Protein AF-A0A3Q9W848-F1 (afdb_monomer_lite)

Radius of gyration: 16.42 Å; chains: 1; bounding box: 36×30×45 Å

pLDDT: mean 93.56, std 6.32, range [58.22, 98.75]

Structure (mmCIF, N/CA/C/O backbone):
data_AF-A0A3Q9W848-F1
#
_entry.id   AF-A0A3Q9W848-F1
#
loop_
_atom_site.group_PDB
_atom_site.id
_atom_site.type_symbol
_atom_site.label_atom_id
_atom_site.label_alt_id
_atom_site.label_comp_id
_atom_site.label_asym_id
_atom_site.label_entity_id
_atom_site.label_seq_id
_atom_site.pdbx_PDB_ins_code
_atom_site.Cartn_x
_atom_site.Cartn_y
_atom_site.Cartn_z
_atom_site.occupancy
_atom_site.B_iso_or_equiv
_atom_site.auth_seq_id
_atom_site.auth_comp_id
_atom_site.auth_asym_id
_atom_site.auth_atom_id
_atom_site.pdbx_PDB_model_num
ATOM 1 N N . MET A 1 1 ? -15.740 -3.866 2.866 1.00 58.22 1 MET A N 1
ATOM 2 C CA . MET A 1 1 ? -15.038 -3.177 3.967 1.00 58.22 1 MET A CA 1
ATOM 3 C C . MET A 1 1 ? -15.098 -3.963 5.269 1.00 58.22 1 MET A C 1
ATOM 5 O O . MET A 1 1 ? -14.061 -4.478 5.638 1.00 58.22 1 MET A O 1
ATOM 9 N N . ALA A 1 2 ? -16.259 -4.205 5.897 1.00 67.56 2 ALA A N 1
ATOM 10 C CA . ALA A 1 2 ? -16.317 -4.932 7.184 1.00 67.56 2 ALA A CA 1
ATOM 11 C C . ALA A 1 2 ? -15.635 -6.323 7.207 1.00 67.56 2 ALA A C 1
ATOM 13 O O . ALA A 1 2 ? -15.088 -6.711 8.225 1.00 67.56 2 ALA A O 1
ATOM 14 N N . ARG A 1 3 ? -15.618 -7.067 6.090 1.00 82.94 3 ARG A N 1
ATOM 15 C CA . ARG A 1 3 ? -14.918 -8.368 6.022 1.00 82.94 3 ARG A CA 1
ATOM 16 C C . ARG A 1 3 ? -13.393 -8.264 5.990 1.00 82.94 3 ARG A C 1
ATOM 18 O O . ARG A 1 3 ? -12.747 -9.190 6.449 1.00 82.94 3 ARG A O 1
ATOM 25 N N . LEU A 1 4 ? -12.843 -7.167 5.462 1.00 86.06 4 LEU A N 1
ATOM 26 C CA . LEU A 1 4 ? -11.390 -6.942 5.423 1.00 86.06 4 LEU A CA 1
ATOM 27 C C . LEU A 1 4 ? -10.825 -6.646 6.815 1.00 86.06 4 LEU A C 1
ATOM 29 O O . LEU A 1 4 ? -9.629 -6.731 7.006 1.00 86.06 4 LEU A O 1
ATOM 33 N N . GLN A 1 5 ? -11.687 -6.297 7.771 1.00 92.25 5 GLN A N 1
ATOM 34 C CA . GLN A 1 5 ? -11.309 -6.031 9.157 1.00 92.25 5 GLN A CA 1
ATOM 35 C C . GLN A 1 5 ? -11.233 -7.298 10.017 1.00 92.25 5 GLN A C 1
ATOM 37 O O . GLN A 1 5 ? -10.773 -7.235 11.157 1.00 92.25 5 GLN A O 1
ATOM 42 N N . ILE A 1 6 ? -11.723 -8.434 9.506 1.00 91.75 6 ILE A N 1
ATOM 43 C CA . ILE A 1 6 ? -11.753 -9.685 10.263 1.00 91.75 6 ILE A CA 1
ATOM 44 C C . ILE A 1 6 ? -10.319 -10.177 10.458 1.00 91.75 6 ILE A C 1
ATOM 46 O O . ILE A 1 6 ? -9.611 -10.382 9.479 1.00 91.75 6 ILE A O 1
ATOM 50 N N . GLY A 1 7 ? -9.922 -10.390 11.711 1.00 89.19 7 GLY A N 1
ATOM 51 C CA . GLY A 1 7 ? -8.551 -10.736 12.096 1.00 89.19 7 GLY A CA 1
ATOM 52 C C . GLY A 1 7 ? -7.678 -9.531 12.462 1.00 89.19 7 GLY A C 1
ATOM 53 O O . GLY A 1 7 ? -6.615 -9.738 13.036 1.00 89.19 7 GLY A O 1
ATOM 54 N N . TYR A 1 8 ? -8.148 -8.305 12.200 1.00 91.69 8 TYR A N 1
ATOM 55 C CA . TYR A 1 8 ? -7.476 -7.058 12.580 1.00 91.69 8 TYR A CA 1
ATOM 56 C C . TYR A 1 8 ? -8.269 -6.342 13.680 1.00 91.69 8 TYR A C 1
ATOM 58 O O . TYR A 1 8 ? -8.055 -6.609 14.854 1.00 91.69 8 TYR A O 1
ATOM 66 N N . SER A 1 9 ? -9.251 -5.503 13.323 1.00 93.81 9 SER A N 1
ATOM 67 C CA . SER A 1 9 ? -10.103 -4.793 14.291 1.00 93.81 9 SER A CA 1
ATOM 68 C C . SER A 1 9 ? -11.319 -5.602 14.756 1.00 93.81 9 SER A C 1
ATOM 70 O O . SER A 1 9 ? -11.952 -5.243 15.747 1.00 93.81 9 SER A O 1
ATOM 72 N N . ILE A 1 10 ? -11.667 -6.693 14.062 1.00 93.75 10 ILE A N 1
ATOM 73 C CA . ILE A 1 10 ? -12.865 -7.492 14.347 1.00 93.75 10 ILE A CA 1
ATOM 74 C C . ILE A 1 10 ? -12.504 -8.976 14.433 1.00 93.75 10 ILE A C 1
ATOM 76 O O . ILE A 1 10 ? -11.940 -9.550 13.504 1.00 93.75 10 ILE A O 1
ATOM 80 N N . HIS A 1 11 ? -12.880 -9.643 15.516 1.00 93.00 11 HIS A N 1
ATOM 81 C CA . HIS A 1 11 ? -12.782 -11.096 15.623 1.00 93.00 11 HIS A CA 1
ATOM 82 C C . HIS A 1 11 ? -13.886 -11.776 14.786 1.00 93.00 11 HIS A C 1
ATOM 84 O O . HIS A 1 11 ? -14.957 -11.193 14.606 1.00 93.00 11 HIS A O 1
ATOM 90 N N . PRO A 1 12 ? -13.718 -13.020 14.289 1.00 92.62 12 PRO A N 1
ATOM 91 C CA . PRO A 1 12 ? -14.765 -13.712 13.526 1.00 92.62 12 PRO A CA 1
ATOM 92 C C . PRO A 1 12 ? -16.137 -13.837 14.215 1.00 92.62 12 PRO A C 1
ATOM 94 O O . PRO A 1 12 ? -17.142 -14.003 13.525 1.00 92.62 12 PRO A O 1
ATOM 97 N N . ASP A 1 13 ? -16.204 -13.749 15.548 1.00 93.75 13 ASP A N 1
ATOM 98 C CA . ASP A 1 13 ? -17.468 -13.720 16.308 1.00 93.75 13 ASP A CA 1
ATOM 99 C C . ASP A 1 13 ? -18.104 -12.320 16.431 1.00 93.75 13 ASP A C 1
ATOM 101 O O . ASP A 1 13 ? -19.196 -12.186 16.985 1.00 93.75 13 ASP A O 1
ATOM 105 N N . GLY A 1 14 ? -17.451 -11.289 15.889 1.00 91.50 14 GLY A N 1
ATOM 106 C CA . GLY A 1 14 ? -17.892 -9.898 15.906 1.00 91.50 14 GLY A CA 1
ATOM 107 C C . GLY A 1 14 ? -17.390 -9.073 17.092 1.00 91.50 14 GLY A C 1
ATOM 108 O O . GLY A 1 14 ? -17.782 -7.912 17.198 1.00 91.50 14 GLY A O 1
ATOM 109 N N . SER A 1 15 ? -16.562 -9.634 17.978 1.00 93.88 15 SER A N 1
ATOM 110 C CA . SER A 1 15 ? -15.931 -8.861 19.054 1.00 93.88 15 SER A CA 1
ATOM 111 C C . SER A 1 15 ? -14.846 -7.906 18.537 1.00 93.88 15 SER A C 1
ATOM 113 O O . SER A 1 15 ? -14.239 -8.136 17.491 1.00 93.88 15 SER A O 1
ATOM 115 N N . ASP A 1 16 ? -14.651 -6.803 19.262 1.00 94.50 16 ASP A N 1
ATOM 116 C CA . ASP A 1 16 ? -13.631 -5.785 18.986 1.00 94.50 16 ASP A CA 1
ATOM 117 C C . ASP A 1 16 ? -12.250 -6.299 19.419 1.00 94.50 16 ASP A C 1
ATOM 119 O O . ASP A 1 16 ? -12.093 -6.780 20.543 1.00 94.50 16 ASP A O 1
ATOM 123 N N . LEU A 1 17 ? -11.277 -6.223 18.512 1.00 94.38 17 LEU A N 1
ATOM 124 C CA . LEU A 1 17 ? -9.881 -6.614 18.739 1.00 94.38 17 LEU A CA 1
ATOM 125 C C . LEU A 1 17 ? -8.945 -5.407 18.882 1.00 94.38 17 LEU A C 1
ATOM 127 O O . LEU A 1 17 ? -7.735 -5.581 19.026 1.00 94.38 17 LEU A O 1
ATOM 131 N N . THR A 1 18 ? -9.479 -4.189 18.808 1.00 95.81 18 THR A N 1
ATOM 132 C CA . THR A 1 18 ? -8.668 -2.975 18.845 1.00 95.81 18 THR A CA 1
ATOM 133 C C . THR A 1 18 ? -8.097 -2.720 20.238 1.00 95.81 18 THR A C 1
ATOM 135 O O . THR A 1 18 ? -8.677 -3.088 21.262 1.00 95.81 18 THR A O 1
ATOM 138 N N . GLY A 1 19 ? -6.938 -2.068 20.280 1.00 94.69 19 GLY A N 1
ATOM 139 C CA . GLY A 1 19 ? -6.249 -1.712 21.513 1.00 94.69 19 GLY A CA 1
ATOM 140 C C . GLY A 1 19 ? -5.577 -0.348 21.423 1.00 94.69 19 GLY A C 1
ATOM 141 O O . GLY A 1 19 ? -5.547 0.294 20.374 1.00 94.69 19 GLY A O 1
ATOM 142 N N . THR A 1 20 ? -5.058 0.113 22.559 1.00 92.81 20 THR A N 1
ATOM 143 C CA . THR A 1 20 ? -4.298 1.370 22.672 1.00 92.81 20 THR A CA 1
ATOM 144 C C . THR A 1 20 ? -2.850 1.142 23.097 1.00 92.81 20 THR A C 1
ATOM 146 O O . THR A 1 20 ? -2.120 2.110 23.297 1.00 92.81 20 THR A O 1
ATOM 149 N N . GLU A 1 21 ? -2.468 -0.113 23.335 1.00 93.88 21 GLU A N 1
ATOM 150 C CA . GLU A 1 21 ? -1.107 -0.489 23.707 1.00 93.88 21 GLU A CA 1
ATOM 151 C C . GLU A 1 21 ? -0.230 -0.575 22.454 1.00 93.88 21 GLU A C 1
ATOM 153 O O . GLU A 1 21 ? -0.729 -0.805 21.352 1.00 93.88 21 GLU A O 1
ATOM 158 N N . GLU A 1 22 ? 1.078 -0.392 22.622 1.00 90.38 22 GLU A N 1
ATOM 159 C CA . GLU A 1 22 ? 2.048 -0.594 21.543 1.00 90.38 22 GLU A CA 1
ATOM 160 C C . GLU A 1 22 ? 1.898 -2.005 20.953 1.00 90.38 22 GLU A C 1
ATOM 162 O O . GLU A 1 22 ? 1.644 -2.966 21.682 1.00 90.38 22 GLU A O 1
ATOM 167 N N . GLY A 1 23 ? 1.957 -2.111 19.626 1.00 93.06 23 GLY A N 1
ATOM 168 C CA . GLY A 1 23 ? 1.704 -3.364 18.914 1.00 93.06 23 GLY A CA 1
ATOM 169 C C . GLY A 1 23 ? 0.224 -3.747 18.769 1.00 93.06 23 GLY A C 1
ATOM 170 O O . GLY A 1 23 ? -0.081 -4.739 18.106 1.00 93.06 23 GLY A O 1
ATOM 171 N N . SER A 1 24 ? -0.721 -2.990 19.337 1.00 95.19 24 SER A N 1
ATOM 172 C CA . SER A 1 24 ? -2.155 -3.227 19.126 1.00 95.19 24 SER A CA 1
ATOM 173 C C . SER A 1 24 ? -2.639 -2.672 17.789 1.00 95.19 24 SER A C 1
ATOM 175 O O . SER A 1 24 ? -2.172 -1.639 17.315 1.00 95.19 24 SER A O 1
ATOM 177 N N . TRP A 1 25 ? -3.670 -3.299 17.219 1.00 96.56 25 TRP A N 1
ATOM 178 C CA . TRP A 1 25 ? -4.404 -2.689 16.114 1.00 96.56 25 TRP A CA 1
ATOM 179 C C . TRP A 1 25 ? -5.240 -1.517 16.639 1.00 96.56 25 TRP A C 1
ATOM 181 O O . TRP A 1 25 ? -6.075 -1.697 17.529 1.00 96.56 25 TRP A O 1
ATOM 191 N N . HIS A 1 26 ? -5.056 -0.316 16.095 1.00 96.62 26 HIS A N 1
ATOM 192 C CA . HIS A 1 26 ? -5.807 0.853 16.551 1.00 96.62 26 HIS A CA 1
ATOM 193 C C . HIS A 1 26 ? -7.219 0.913 15.956 1.00 96.62 26 HIS A C 1
ATOM 195 O O . HIS A 1 26 ? -7.460 0.553 14.807 1.00 96.62 26 HIS A O 1
ATOM 201 N N . GLN A 1 27 ? -8.171 1.454 16.722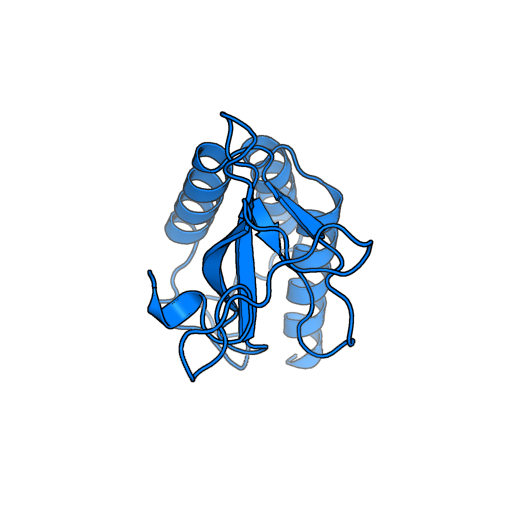 1.00 95.81 27 GLN A N 1
ATOM 202 C CA . GLN A 1 27 ? -9.563 1.604 16.276 1.00 95.81 27 GLN A CA 1
ATOM 203 C C . GLN A 1 27 ? -9.717 2.511 15.044 1.00 95.81 27 GLN A C 1
ATOM 205 O O . GLN A 1 27 ? -10.652 2.340 14.262 1.00 95.81 27 GLN A O 1
ATOM 210 N N . SER A 1 28 ? -8.818 3.480 14.860 1.00 96.81 28 SER A N 1
ATOM 211 C CA . SER A 1 28 ? -8.812 4.358 13.686 1.00 96.81 28 SER A CA 1
ATOM 212 C C . SER A 1 28 ? -8.191 3.715 12.446 1.00 96.81 28 SER A C 1
ATOM 214 O O . SER A 1 28 ? -8.277 4.295 11.365 1.00 96.81 28 SER A O 1
ATOM 216 N N . TRP A 1 29 ? -7.575 2.537 12.572 1.00 97.38 29 TRP A N 1
ATOM 217 C CA . TRP A 1 29 ? -6.927 1.864 11.456 1.00 97.38 29 TRP A CA 1
ATOM 218 C C . TRP A 1 29 ? -7.928 1.045 10.657 1.00 97.38 29 TRP A C 1
ATOM 220 O O . TRP A 1 29 ? -8.537 0.093 11.153 1.00 97.38 29 TRP A O 1
ATOM 230 N N . VAL A 1 30 ? -8.082 1.410 9.387 1.00 97.25 30 VAL A N 1
ATOM 231 C CA . VAL A 1 30 ? -9.037 0.793 8.469 1.00 97.25 30 VAL A CA 1
ATOM 232 C C . VAL A 1 30 ? -8.295 0.207 7.276 1.00 97.25 30 VAL A C 1
ATOM 234 O O . VAL A 1 30 ? -7.870 0.930 6.381 1.00 97.25 30 VAL A O 1
ATOM 237 N N . VAL A 1 31 ? -8.181 -1.122 7.239 1.00 97.00 31 VAL A N 1
ATOM 238 C CA . VAL A 1 31 ? -7.761 -1.900 6.054 1.00 97.00 31 VAL A CA 1
ATOM 239 C C . VAL A 1 31 ? -8.541 -1.508 4.790 1.00 97.00 31 VAL A C 1
ATOM 241 O O . VAL A 1 31 ? -9.777 -1.564 4.761 1.00 97.00 31 VAL A O 1
ATOM 244 N N . ILE A 1 32 ? -7.798 -1.161 3.737 1.00 96.12 32 ILE A N 1
ATOM 245 C CA . ILE A 1 32 ? -8.284 -0.768 2.406 1.00 96.12 32 ILE A CA 1
ATOM 246 C C . ILE A 1 32 ? -7.855 -1.734 1.294 1.00 96.12 32 ILE A C 1
ATOM 248 O O . ILE A 1 32 ? -8.552 -1.823 0.283 1.00 96.12 32 ILE A O 1
ATOM 252 N N . ALA A 1 33 ? -6.759 -2.472 1.477 1.00 93.25 33 ALA A N 1
ATOM 253 C CA . ALA A 1 33 ? -6.290 -3.508 0.560 1.00 93.25 33 ALA A CA 1
ATOM 254 C C . ALA A 1 33 ? -5.472 -4.562 1.320 1.00 93.25 33 ALA A C 1
ATOM 256 O O . ALA A 1 33 ? -5.181 -4.393 2.501 1.00 93.25 33 ALA A O 1
ATOM 257 N N . THR A 1 34 ? -5.124 -5.649 0.643 1.00 91.56 34 THR A N 1
ATOM 258 C CA . THR A 1 34 ? -4.261 -6.711 1.169 1.00 91.56 34 THR A CA 1
ATOM 259 C C . THR A 1 34 ? -3.248 -7.080 0.102 1.00 91.56 34 THR A C 1
ATOM 261 O O . THR A 1 34 ? -3.623 -7.187 -1.071 1.00 91.56 34 THR A O 1
ATOM 264 N N . ASP A 1 35 ? -2.005 -7.302 0.506 1.00 88.69 35 ASP A N 1
ATOM 265 C CA . ASP A 1 35 ? -1.010 -7.959 -0.327 1.00 88.69 35 ASP A CA 1
ATOM 266 C C . ASP A 1 35 ? -1.540 -9.336 -0.762 1.00 88.69 35 ASP A C 1
ATOM 268 O O . ASP A 1 35 ? -2.117 -10.076 0.038 1.00 88.69 35 ASP A O 1
ATOM 272 N N . SER A 1 36 ? -1.433 -9.663 -2.051 1.00 81.88 36 SER A N 1
ATOM 273 C CA . SER A 1 36 ? -1.996 -10.905 -2.590 1.00 81.88 36 SER A CA 1
ATOM 274 C C . SER A 1 36 ? -1.157 -12.149 -2.305 1.00 81.88 36 SER A C 1
ATOM 276 O O . SER A 1 36 ? -1.696 -13.252 -2.385 1.00 81.88 36 SER A O 1
ATOM 278 N N . GLU A 1 37 ? 0.133 -11.986 -2.024 1.00 80.62 37 GLU A N 1
ATOM 279 C CA . GLU A 1 37 ? 1.073 -13.081 -1.789 1.00 80.62 37 GLU A CA 1
ATOM 280 C C . GLU A 1 37 ? 1.257 -13.336 -0.299 1.00 80.62 37 GLU A C 1
ATOM 282 O O . GLU A 1 37 ? 1.115 -14.473 0.154 1.00 80.62 37 GLU A O 1
ATOM 287 N N . LEU A 1 38 ? 1.517 -12.272 0.461 1.00 85.19 38 LEU A N 1
ATOM 288 C CA . LEU A 1 38 ? 1.777 -12.354 1.893 1.00 85.19 38 LEU A CA 1
ATOM 289 C C . LEU A 1 38 ? 0.502 -12.179 2.717 1.00 85.19 38 LEU A C 1
ATOM 291 O O . LEU A 1 38 ? 0.397 -12.748 3.792 1.00 85.19 38 LEU A O 1
ATOM 295 N N . GLY A 1 39 ? -0.512 -11.469 2.216 1.00 87.94 39 GLY A N 1
ATOM 296 C CA . GLY A 1 39 ? -1.733 -11.197 2.984 1.00 87.94 39 GLY A CA 1
ATOM 297 C C . GLY A 1 39 ? -1.609 -10.027 3.965 1.00 87.94 39 GLY A C 1
ATOM 298 O O . GLY A 1 39 ? -2.541 -9.782 4.736 1.00 87.94 39 GLY A O 1
ATOM 299 N N . ASP A 1 40 ? -0.500 -9.287 3.922 1.00 93.31 40 ASP A N 1
ATOM 300 C CA . ASP A 1 40 ? -0.290 -8.098 4.745 1.00 93.31 40 ASP A CA 1
ATOM 301 C C . ASP A 1 40 ? -1.319 -7.004 4.407 1.00 93.31 40 ASP A C 1
ATOM 303 O O . ASP A 1 40 ? -1.638 -6.774 3.234 1.00 93.31 40 ASP A O 1
ATOM 307 N N . PRO A 1 41 ? -1.906 -6.330 5.410 1.00 95.69 41 PRO A N 1
ATOM 308 C CA . PRO A 1 41 ? -2.889 -5.286 5.180 1.00 95.69 41 PRO A CA 1
ATOM 309 C C . PRO A 1 41 ? -2.231 -3.989 4.709 1.00 95.69 41 PRO A C 1
ATOM 311 O O . PRO A 1 41 ? -1.289 -3.509 5.322 1.00 95.69 41 PRO A O 1
ATOM 314 N N . PHE A 1 42 ? -2.854 -3.319 3.742 1.00 97.12 42 PHE A N 1
ATOM 315 C CA . PHE A 1 42 ? -2.706 -1.874 3.571 1.00 97.12 42 PHE A CA 1
ATOM 316 C C . PHE A 1 42 ? -3.886 -1.183 4.247 1.00 97.12 42 PHE A C 1
ATOM 318 O O . PHE A 1 42 ? -5.045 -1.495 3.946 1.00 97.12 42 PHE A O 1
ATOM 325 N N . PHE A 1 43 ? -3.627 -0.235 5.141 1.00 98.12 43 PHE A N 1
ATOM 326 C CA . PHE A 1 43 ? -4.649 0.428 5.951 1.00 98.12 43 PHE A CA 1
ATOM 327 C C . PHE A 1 43 ? -4.412 1.931 6.071 1.00 98.12 43 PHE A C 1
ATOM 329 O O . PHE A 1 43 ? -3.293 2.412 5.935 1.00 98.12 43 PHE A O 1
ATOM 336 N N . VAL A 1 44 ? -5.489 2.679 6.315 1.00 98.31 44 VAL A N 1
ATOM 337 C CA . VAL A 1 44 ? -5.432 4.118 6.610 1.00 98.31 44 VAL A CA 1
ATOM 338 C C . VAL A 1 44 ? -5.629 4.376 8.092 1.00 98.31 44 VAL A C 1
ATOM 340 O O . VAL A 1 44 ? -6.421 3.678 8.724 1.00 98.31 44 VAL A O 1
ATOM 343 N N . ASP A 1 45 ? -5.002 5.425 8.619 1.00 97.88 45 ASP A N 1
ATOM 344 C CA . ASP A 1 45 ? -5.382 5.986 9.917 1.00 97.88 45 ASP A CA 1
ATOM 345 C C . ASP A 1 45 ? -6.422 7.100 9.730 1.00 97.88 45 ASP A C 1
ATOM 347 O O . ASP A 1 45 ? -6.116 8.196 9.264 1.00 97.88 45 ASP A O 1
ATOM 351 N N . THR A 1 46 ? -7.676 6.831 10.101 1.00 97.75 46 THR A N 1
ATOM 352 C CA . THR A 1 46 ? -8.774 7.800 9.958 1.00 97.75 46 THR A CA 1
ATOM 353 C C . THR A 1 46 ? -8.795 8.880 11.041 1.00 97.75 46 THR A C 1
ATOM 355 O O . THR A 1 46 ? -9.679 9.737 11.022 1.00 97.75 46 THR A O 1
ATOM 358 N N . SER A 1 47 ? -7.889 8.825 12.023 1.00 97.31 47 SER A N 1
ATOM 359 C CA . SER A 1 47 ? -7.730 9.905 13.003 1.00 97.31 47 SER A CA 1
ATOM 360 C C . SER A 1 47 ? -7.021 11.127 12.405 1.00 97.31 47 SER A C 1
ATOM 362 O O . SER A 1 47 ? -7.232 12.244 12.883 1.00 97.31 47 SER A O 1
ATOM 364 N N . ASP A 1 48 ? -6.263 10.936 11.318 1.00 97.94 48 ASP A N 1
ATOM 365 C CA . ASP A 1 48 ? -5.628 12.000 10.545 1.00 97.94 48 ASP A CA 1
ATOM 366 C C . ASP A 1 48 ? -6.483 12.368 9.307 1.00 97.94 48 ASP A C 1
ATOM 368 O O . ASP A 1 48 ? -6.854 11.488 8.522 1.00 97.94 48 ASP A O 1
ATOM 372 N N . PRO A 1 49 ? -6.800 13.659 9.074 1.00 97.75 49 PRO A N 1
ATOM 373 C CA . PRO A 1 49 ? -7.553 14.105 7.898 1.00 97.75 49 PRO A CA 1
ATOM 374 C C . PRO A 1 49 ? -6.935 13.745 6.539 1.00 97.75 49 PRO A C 1
ATOM 376 O O . PRO A 1 49 ? -7.667 13.642 5.553 1.00 97.75 49 PRO A O 1
ATOM 379 N N . MET A 1 50 ? -5.611 13.591 6.463 1.00 98.31 50 MET A N 1
ATOM 380 C CA . MET A 1 50 ? -4.906 13.183 5.245 1.00 98.31 50 MET A CA 1
ATOM 381 C C . MET A 1 50 ? -5.044 11.684 4.969 1.00 98.31 50 MET A C 1
ATOM 383 O O . MET A 1 50 ? -4.830 11.261 3.830 1.00 98.31 50 MET A O 1
ATOM 387 N N . MET A 1 51 ? -5.439 10.898 5.978 1.00 98.50 51 MET A N 1
ATOM 388 C CA . MET A 1 51 ? -5.543 9.441 5.917 1.00 98.50 51 MET A CA 1
ATOM 389 C C . MET A 1 51 ? -4.254 8.808 5.364 1.00 98.50 51 MET A C 1
ATOM 391 O O . MET A 1 51 ? -4.294 8.220 4.278 1.00 98.50 51 MET A O 1
ATOM 395 N N . PRO A 1 52 ? -3.101 8.972 6.043 1.00 98.62 52 PRO A N 1
ATOM 396 C CA . PRO A 1 52 ? -1.863 8.315 5.640 1.00 98.62 52 PRO A CA 1
ATOM 397 C C . PRO A 1 52 ? -2.073 6.801 5.546 1.00 98.62 52 PRO A C 1
ATOM 399 O O . PRO A 1 52 ? -2.884 6.229 6.280 1.00 98.62 52 PRO A O 1
ATOM 402 N N . VAL A 1 53 ? -1.375 6.180 4.597 1.00 98.75 53 VAL A N 1
ATOM 403 C CA . VAL A 1 53 ? -1.483 4.751 4.295 1.00 98.75 53 VAL A CA 1
ATOM 404 C C . VAL A 1 53 ? -0.267 4.036 4.855 1.00 98.75 53 VAL A C 1
ATOM 406 O O . VAL A 1 53 ? 0.865 4.460 4.611 1.00 98.75 53 VAL A O 1
ATOM 409 N N . TYR A 1 54 ? -0.521 2.932 5.544 1.00 98.44 54 TYR A N 1
ATOM 410 C CA . TYR A 1 54 ? 0.476 2.064 6.149 1.00 98.44 54 TYR A CA 1
ATOM 411 C C . TYR A 1 54 ? 0.306 0.625 5.666 1.00 98.44 54 TYR A C 1
ATOM 413 O O . TYR A 1 54 ? -0.780 0.234 5.227 1.00 98.44 54 TYR A O 1
ATOM 421 N N . THR A 1 55 ? 1.375 -0.151 5.789 1.00 97.50 55 THR A N 1
A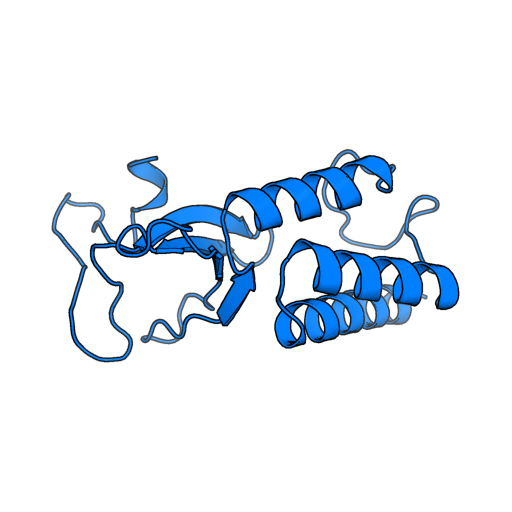TOM 422 C CA . THR A 1 55 ? 1.357 -1.614 5.801 1.00 97.50 55 THR A CA 1
ATOM 423 C C . THR A 1 55 ? 1.879 -2.120 7.146 1.00 97.50 55 THR A C 1
ATOM 425 O O . THR A 1 55 ? 2.417 -1.340 7.928 1.00 97.50 55 THR A O 1
ATOM 428 N N . ALA A 1 56 ? 1.678 -3.394 7.461 1.00 95.81 56 ALA A N 1
ATOM 429 C CA . ALA A 1 56 ? 2.284 -4.035 8.626 1.00 95.81 56 ALA A CA 1
ATOM 430 C C . ALA A 1 56 ? 2.371 -5.543 8.388 1.00 95.81 56 ALA A C 1
ATOM 432 O O . ALA A 1 56 ? 1.394 -6.135 7.934 1.00 95.81 56 ALA A O 1
ATOM 433 N N . MET A 1 57 ? 3.493 -6.169 8.739 1.00 92.25 57 MET A N 1
ATOM 434 C CA . MET A 1 57 ? 3.623 -7.626 8.655 1.00 92.25 57 MET A CA 1
ATOM 435 C C . MET A 1 57 ? 2.592 -8.312 9.557 1.00 92.25 57 MET A C 1
ATOM 437 O O . MET A 1 57 ? 2.493 -8.023 10.753 1.00 92.25 57 MET A O 1
ATOM 441 N N . HIS A 1 58 ? 1.807 -9.229 8.995 1.00 83.88 58 HIS A N 1
ATOM 442 C CA . HIS A 1 58 ? 0.878 -10.037 9.780 1.00 83.88 58 HIS A CA 1
ATOM 443 C C . HIS A 1 58 ? 1.599 -11.211 10.468 1.00 83.88 58 HIS A C 1
ATOM 445 O O . HIS A 1 58 ? 2.539 -11.789 9.937 1.00 83.88 58 HIS A O 1
ATOM 451 N N . GLY A 1 59 ? 1.112 -11.623 11.644 1.00 81.06 59 GLY A N 1
ATOM 452 C CA . GLY A 1 59 ? 1.557 -12.865 12.298 1.00 81.06 59 GLY A CA 1
ATOM 453 C C . GLY A 1 59 ? 2.710 -12.737 13.301 1.00 81.06 59 GLY A C 1
ATOM 454 O O . GLY A 1 59 ? 3.001 -13.717 13.983 1.00 81.06 59 GLY A O 1
ATOM 455 N N . GLU A 1 60 ? 3.279 -11.544 13.485 1.00 82.00 60 GLU A N 1
ATOM 456 C CA . GLU A 1 60 ? 4.394 -11.292 14.419 1.00 82.00 60 GLU A CA 1
ATOM 457 C C . GLU A 1 60 ? 3.956 -11.112 15.889 1.00 82.00 60 GLU A C 1
ATOM 459 O O . GLU A 1 60 ? 4.774 -10.958 16.793 1.00 82.00 60 GLU A O 1
ATOM 464 N N . GLY A 1 61 ? 2.649 -11.162 16.166 1.00 85.75 61 GLY A N 1
ATOM 465 C CA . GLY A 1 61 ? 2.088 -10.974 17.512 1.00 85.75 61 GLY A CA 1
ATOM 466 C C . GLY A 1 61 ? 1.965 -9.509 17.947 1.00 85.75 61 GLY A C 1
ATOM 467 O O . GLY A 1 61 ? 1.286 -9.235 18.935 1.00 85.75 61 GLY A O 1
ATOM 468 N N . GLU A 1 62 ? 2.539 -8.589 17.175 1.00 92.75 62 GLU A N 1
ATOM 469 C CA . GLU A 1 62 ? 2.387 -7.142 17.285 1.00 92.75 62 GLU A CA 1
ATOM 470 C C . GLU A 1 62 ? 2.219 -6.510 15.898 1.00 92.75 62 GLU A C 1
ATOM 472 O O . GLU A 1 62 ? 2.699 -7.037 14.897 1.00 92.75 62 GLU A O 1
ATOM 477 N N . TRP A 1 63 ? 1.518 -5.380 15.836 1.00 95.06 63 TRP A N 1
ATOM 478 C CA . TRP A 1 63 ? 1.360 -4.583 14.624 1.00 95.06 63 TRP A CA 1
ATOM 479 C C . TRP A 1 63 ? 2.338 -3.412 14.637 1.00 95.06 63 TRP A C 1
ATOM 481 O O . TRP A 1 63 ? 2.158 -2.455 15.393 1.00 95.06 63 TRP A O 1
ATOM 491 N N . ILE A 1 64 ? 3.350 -3.479 13.773 1.00 95.88 64 ILE A N 1
ATOM 492 C CA . ILE A 1 64 ? 4.309 -2.395 13.551 1.00 95.88 64 ILE A CA 1
ATOM 493 C C . ILE A 1 64 ? 3.946 -1.718 12.221 1.00 95.88 64 ILE A C 1
ATOM 495 O O . ILE A 1 64 ? 4.133 -2.330 11.171 1.00 95.88 64 ILE A O 1
ATOM 499 N N . PRO A 1 65 ? 3.374 -0.499 12.238 1.00 96.62 65 PRO A N 1
ATOM 500 C CA . PRO A 1 65 ? 2.973 0.188 11.019 1.00 96.62 65 PRO A CA 1
ATOM 501 C C . PRO A 1 65 ? 4.193 0.746 10.278 1.00 96.62 65 PRO A C 1
ATOM 503 O O . PRO A 1 65 ? 4.956 1.544 10.821 1.00 96.62 65 PRO A O 1
ATOM 506 N N . GLU A 1 66 ? 4.320 0.395 9.007 1.00 97.31 66 GLU A N 1
ATOM 507 C CA . GLU A 1 66 ? 5.285 0.953 8.064 1.00 97.31 66 GLU A CA 1
ATOM 508 C C . GLU A 1 66 ? 4.558 1.893 7.106 1.00 97.31 66 GLU A C 1
ATOM 510 O O . GLU A 1 66 ? 3.561 1.522 6.481 1.00 97.31 66 GLU A O 1
ATOM 515 N N . GLN A 1 67 ? 5.009 3.142 7.008 1.00 98.50 67 GLN A N 1
ATOM 516 C CA . GLN A 1 67 ? 4.338 4.130 6.171 1.00 98.50 67 GLN A CA 1
ATOM 517 C C . GLN A 1 67 ? 4.594 3.843 4.691 1.00 98.50 67 GLN A C 1
ATOM 519 O O . GLN A 1 67 ? 5.720 3.608 4.278 1.00 98.50 67 GLN A O 1
ATOM 524 N N . VAL A 1 68 ? 3.533 3.887 3.887 1.00 98.50 68 VAL A N 1
ATOM 525 C CA . VAL A 1 68 ? 3.566 3.669 2.430 1.00 98.50 68 VAL A CA 1
ATOM 526 C C . VAL A 1 68 ? 3.329 4.984 1.688 1.00 98.50 68 VAL A C 1
ATOM 528 O O . VAL A 1 68 ? 3.875 5.235 0.608 1.00 98.50 68 VAL A O 1
ATOM 531 N N . SER A 1 69 ? 2.477 5.841 2.259 1.00 98.75 69 SER A N 1
ATOM 532 C CA . SER A 1 69 ? 2.202 7.174 1.737 1.00 98.75 69 SER A CA 1
ATOM 533 C C . SER A 1 69 ? 1.671 8.116 2.813 1.00 98.75 69 SER A C 1
ATOM 535 O O . SER A 1 69 ? 0.891 7.735 3.680 1.00 98.75 69 SER A O 1
ATOM 537 N N . THR A 1 70 ? 2.042 9.389 2.706 1.00 98.62 70 THR A N 1
ATOM 538 C CA . THR A 1 70 ? 1.590 10.489 3.576 1.00 98.62 70 THR A CA 1
ATOM 539 C C . THR A 1 70 ? 0.106 10.837 3.445 1.00 98.62 70 THR A C 1
ATOM 541 O O . THR A 1 70 ? -0.428 11.542 4.300 1.00 98.62 70 THR A O 1
ATOM 544 N N . SER A 1 71 ? -0.583 10.366 2.400 1.00 98.69 71 SER A N 1
ATOM 545 C CA . SER A 1 71 ? -2.030 10.537 2.269 1.00 98.69 71 SER A CA 1
ATOM 546 C C . SER A 1 71 ? -2.671 9.465 1.394 1.00 98.69 71 SER A C 1
ATOM 548 O O . SER A 1 71 ? -2.038 8.922 0.488 1.00 98.69 71 SER A O 1
ATOM 550 N N . LEU A 1 72 ? -3.969 9.226 1.590 1.00 98.62 72 LEU A N 1
ATOM 551 C CA . LEU A 1 72 ? -4.732 8.307 0.745 1.00 98.62 72 LEU A CA 1
ATOM 552 C C . LEU A 1 72 ? -4.741 8.758 -0.723 1.00 98.62 72 LEU A C 1
ATOM 554 O O . LEU A 1 72 ? -4.652 7.929 -1.626 1.00 98.62 72 LEU A O 1
ATOM 558 N N . ASN A 1 73 ? -4.819 10.068 -0.979 1.00 98.56 73 ASN A N 1
ATOM 559 C CA . ASN A 1 73 ? -4.789 10.597 -2.345 1.00 98.56 73 ASN A CA 1
ATOM 560 C C . ASN A 1 73 ? -3.439 10.325 -3.019 1.00 98.56 73 ASN A C 1
ATOM 562 O O . ASN A 1 73 ? -3.416 9.829 -4.141 1.00 98.56 73 ASN A O 1
ATOM 566 N N . SER A 1 74 ? -2.334 10.582 -2.317 1.00 98.56 74 SER A N 1
ATOM 567 C CA . SER A 1 74 ? -0.980 10.280 -2.789 1.00 98.56 74 SER A CA 1
ATOM 568 C C . SER A 1 74 ? -0.793 8.787 -3.068 1.00 98.56 74 SER A C 1
ATOM 570 O O . SER A 1 74 ? -0.268 8.420 -4.114 1.00 98.56 74 SER A O 1
ATOM 572 N N . PHE A 1 75 ? -1.299 7.910 -2.199 1.00 98.50 75 PHE A N 1
ATOM 573 C CA . PHE A 1 75 ? -1.269 6.467 -2.440 1.00 98.50 75 PHE A CA 1
ATOM 574 C C . PHE A 1 75 ? -2.021 6.071 -3.720 1.00 98.50 75 PHE A C 1
ATOM 576 O O . PHE A 1 75 ? -1.494 5.334 -4.553 1.00 98.50 75 PHE A O 1
ATOM 583 N N . LEU A 1 76 ? -3.234 6.598 -3.924 1.00 98.38 76 LEU A N 1
ATOM 584 C CA . LEU A 1 76 ? -4.006 6.353 -5.147 1.00 98.38 76 LEU A CA 1
ATOM 585 C C . LEU A 1 76 ? -3.288 6.886 -6.395 1.00 98.38 76 LEU A C 1
ATOM 587 O O . LEU A 1 76 ? -3.314 6.238 -7.442 1.00 98.38 76 LEU A O 1
ATOM 591 N N . GLU A 1 77 ? -2.625 8.039 -6.300 1.00 98.62 77 GLU A N 1
ATOM 592 C CA . GLU A 1 77 ? -1.804 8.579 -7.385 1.00 98.62 77 GLU A CA 1
ATOM 593 C C . GLU A 1 77 ? -0.598 7.683 -7.701 1.00 98.62 77 GLU A C 1
ATOM 595 O O . GLU A 1 77 ? -0.323 7.454 -8.883 1.00 98.62 77 GLU A O 1
ATOM 600 N N . SER A 1 78 ? 0.064 7.110 -6.690 1.00 98.44 78 SER A N 1
ATOM 601 C CA . SER A 1 78 ? 1.140 6.126 -6.878 1.00 98.44 78 SER A CA 1
ATOM 602 C C . SER A 1 78 ? 0.639 4.883 -7.613 1.00 98.44 78 SER A C 1
ATOM 604 O O . SER A 1 78 ? 1.253 4.453 -8.591 1.00 98.44 78 SER A O 1
ATOM 606 N N . LEU A 1 79 ? -0.524 4.346 -7.226 1.00 96.50 79 LEU A N 1
ATOM 607 C CA . LEU A 1 79 ? -1.136 3.203 -7.915 1.00 96.50 79 LEU A CA 1
ATOM 608 C C . LEU A 1 79 ? -1.508 3.533 -9.366 1.00 96.50 79 LEU A C 1
ATOM 610 O O . LEU A 1 79 ? -1.281 2.725 -10.265 1.00 96.50 79 LEU A O 1
ATOM 614 N N . LEU A 1 80 ? -2.047 4.728 -9.626 1.00 97.25 80 LEU A N 1
ATOM 615 C CA . LEU A 1 80 ? -2.347 5.184 -10.986 1.00 97.25 80 LEU A CA 1
ATOM 616 C C . LEU A 1 80 ? -1.081 5.374 -11.824 1.00 97.25 80 LEU A C 1
ATOM 618 O O . LEU A 1 80 ? -1.111 5.145 -13.033 1.00 97.25 80 LEU A O 1
ATOM 622 N N . TYR A 1 81 ? 0.014 5.821 -11.212 1.00 97.94 81 TYR A N 1
ATOM 623 C CA . TYR A 1 81 ? 1.306 5.932 -11.876 1.00 97.94 81 TYR A CA 1
ATOM 624 C C . TYR A 1 81 ? 1.836 4.549 -12.272 1.00 97.94 81 TYR A C 1
ATOM 626 O O . TYR A 1 81 ? 2.093 4.329 -13.454 1.00 97.94 81 TYR A O 1
ATOM 634 N N . LEU A 1 82 ? 1.876 3.596 -11.335 1.00 95.69 82 LEU A N 1
ATOM 635 C CA . LEU A 1 82 ? 2.270 2.209 -11.605 1.00 95.69 82 LEU A CA 1
ATOM 636 C C . LEU A 1 82 ? 1.382 1.554 -12.666 1.00 95.69 82 LEU A C 1
ATOM 638 O O . LEU A 1 82 ? 1.883 0.938 -13.602 1.00 95.69 82 LEU A O 1
ATOM 642 N N . ASN A 1 83 ? 0.063 1.738 -12.583 1.00 93.88 83 ASN A N 1
ATOM 643 C CA . ASN A 1 83 ? -0.880 1.164 -13.541 1.00 93.88 83 ASN A CA 1
ATOM 644 C C . ASN A 1 83 ? -0.663 1.671 -14.977 1.00 93.88 83 ASN A C 1
ATOM 646 O O . ASN A 1 83 ? -0.862 0.913 -15.920 1.00 93.88 83 ASN A O 1
ATOM 650 N N . LYS A 1 84 ? -0.232 2.926 -15.158 1.00 95.50 84 LYS A N 1
ATOM 651 C CA . LYS A 1 84 ? 0.083 3.483 -16.488 1.00 95.50 84 LYS A CA 1
ATOM 652 C C . LYS A 1 84 ? 1.348 2.889 -17.102 1.00 95.50 84 LYS A C 1
ATOM 654 O O . LYS A 1 84 ? 1.473 2.897 -18.325 1.00 95.50 84 LYS A O 1
ATOM 659 N N . LEU A 1 85 ? 2.290 2.458 -16.268 1.00 94.44 85 LEU A N 1
ATOM 660 C CA . LEU A 1 85 ? 3.547 1.845 -16.699 1.00 94.44 85 LEU A CA 1
ATOM 661 C C . LEU A 1 85 ? 3.390 0.341 -16.915 1.00 94.44 85 LEU A C 1
ATOM 663 O O . LEU A 1 85 ? 3.994 -0.224 -17.826 1.00 94.44 85 LEU A O 1
ATOM 667 N N . SER A 1 86 ? 2.566 -0.295 -16.083 1.00 89.00 86 SER A N 1
ATOM 668 C CA . SER A 1 86 ? 2.348 -1.730 -16.122 1.00 89.00 86 SER A CA 1
ATOM 669 C C . SER A 1 86 ? 1.683 -2.161 -17.427 1.00 89.00 86 SER A C 1
ATOM 671 O O . SER A 1 86 ? 0.710 -1.574 -17.901 1.00 89.00 86 SER A O 1
ATOM 673 N N . LYS A 1 87 ? 2.205 -3.248 -17.989 1.00 90.25 87 LYS A N 1
ATOM 674 C CA . LYS A 1 87 ? 1.584 -3.999 -19.087 1.00 90.25 87 LYS A CA 1
ATOM 675 C C . LYS A 1 87 ? 0.957 -5.307 -18.594 1.00 90.25 87 LYS A C 1
ATOM 677 O O . LYS A 1 87 ? 0.450 -6.090 -19.395 1.00 90.25 87 LYS A O 1
ATOM 682 N N . GLN A 1 88 ? 0.9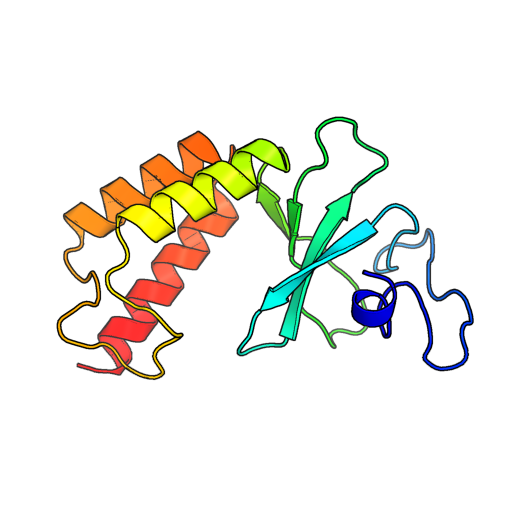94 -5.548 -17.284 1.00 86.12 88 GLN A N 1
ATOM 683 C CA . GLN A 1 88 ? 0.483 -6.753 -16.648 1.00 86.12 88 GLN A CA 1
ATOM 684 C C . GLN A 1 88 ? -0.975 -6.544 -16.228 1.00 86.12 88 GLN A C 1
ATOM 686 O O . GLN A 1 88 ? -1.390 -5.456 -15.833 1.00 86.12 88 GLN A O 1
ATOM 691 N N . SER A 1 89 ? -1.771 -7.607 -16.322 1.00 84.19 89 SER A N 1
ATOM 692 C CA . SER A 1 89 ? -3.179 -7.612 -15.888 1.00 84.19 89 SER A CA 1
ATOM 693 C C . SER A 1 89 ? -3.417 -8.448 -14.627 1.00 84.19 89 SER A C 1
ATOM 695 O O . SER A 1 89 ? -4.520 -8.438 -14.085 1.00 84.19 89 SER A O 1
ATOM 697 N N . PHE A 1 90 ? -2.388 -9.160 -14.163 1.00 84.12 90 PHE A N 1
ATOM 698 C CA . PHE A 1 90 ? -2.377 -10.003 -12.971 1.00 84.12 90 PHE A CA 1
ATOM 699 C C . PHE A 1 90 ? -0.942 -10.105 -12.425 1.00 84.12 90 PHE A C 1
ATOM 701 O O . PHE A 1 90 ? 0.012 -9.860 -13.170 1.00 84.12 90 PHE A O 1
ATOM 708 N N . ALA A 1 91 ? -0.805 -10.461 -11.144 1.00 84.62 91 ALA A N 1
ATOM 709 C CA . ALA A 1 91 ? 0.486 -10.678 -10.486 1.00 84.62 91 ALA A CA 1
ATOM 710 C C . ALA A 1 91 ? 1.278 -11.807 -11.166 1.00 84.62 91 ALA A C 1
ATOM 712 O O . ALA A 1 91 ? 0.691 -12.814 -11.571 1.00 84.62 91 ALA A O 1
ATOM 713 N N . GLN A 1 92 ? 2.592 -11.636 -11.309 1.00 88.31 92 GLN A N 1
ATOM 714 C CA . GLN A 1 92 ? 3.470 -12.632 -11.923 1.00 88.31 92 GLN A CA 1
ATOM 715 C C . GLN A 1 92 ? 4.315 -13.326 -10.861 1.00 88.31 92 GLN A C 1
ATOM 717 O O . GLN A 1 92 ? 4.889 -12.661 -10.012 1.00 88.31 92 GLN A O 1
ATOM 722 N N . VAL A 1 93 ? 4.444 -14.651 -10.966 1.00 86.88 93 VAL A N 1
ATOM 723 C CA . VAL A 1 93 ? 5.345 -15.438 -10.102 1.00 86.88 93 VAL A CA 1
ATOM 724 C C . VAL A 1 93 ? 6.803 -15.300 -10.552 1.00 86.88 93 VAL A C 1
ATOM 726 O O . VAL A 1 93 ? 7.711 -15.346 -9.731 1.00 86.88 93 VAL A O 1
ATOM 729 N N . SER A 1 94 ? 7.030 -15.107 -11.854 1.00 90.25 94 SER A N 1
ATOM 730 C CA . SER A 1 94 ? 8.359 -14.918 -12.442 1.00 90.25 94 SER A CA 1
ATOM 731 C C . SER A 1 94 ? 8.324 -13.795 -13.484 1.00 90.25 94 SER A C 1
ATOM 733 O O . SER A 1 94 ? 7.267 -13.591 -14.094 1.00 90.25 94 SER A O 1
ATOM 735 N N . PRO A 1 95 ? 9.443 -13.089 -13.720 1.00 92.12 95 PRO A N 1
ATOM 736 C CA . PRO A 1 95 ? 9.531 -12.055 -14.742 1.00 92.12 95 PRO A CA 1
ATOM 737 C C . PRO A 1 95 ? 9.138 -12.562 -16.133 1.00 92.12 95 PRO A C 1
ATOM 739 O O . PRO A 1 95 ? 9.428 -13.694 -16.525 1.00 92.12 95 PRO A O 1
ATOM 742 N N . ASP A 1 96 ? 8.497 -11.689 -16.900 1.00 92.19 96 ASP A N 1
ATOM 743 C CA . ASP A 1 96 ? 8.098 -11.906 -18.288 1.00 92.19 96 ASP A CA 1
ATOM 744 C C . ASP A 1 96 ? 8.608 -10.780 -19.206 1.00 92.19 96 ASP A C 1
ATOM 746 O O . ASP A 1 96 ? 9.228 -9.812 -18.770 1.00 92.19 96 ASP A O 1
ATOM 750 N N . GLU A 1 97 ? 8.306 -10.867 -20.503 1.00 91.88 97 GLU A N 1
ATOM 751 C CA . GLU A 1 97 ? 8.695 -9.856 -21.503 1.00 91.88 97 GLU A CA 1
ATOM 752 C C . GLU A 1 97 ? 8.119 -8.447 -21.255 1.00 91.88 97 GLU A C 1
ATOM 754 O O . GLU A 1 97 ? 8.530 -7.479 -21.898 1.00 91.88 97 GLU A O 1
ATOM 759 N N . ASN A 1 98 ? 7.153 -8.326 -20.343 1.00 92.88 98 ASN A N 1
ATOM 760 C CA . ASN A 1 98 ? 6.507 -7.075 -19.967 1.00 92.88 98 ASN A CA 1
ATOM 761 C C . ASN A 1 98 ? 7.041 -6.502 -18.652 1.00 92.88 98 ASN A C 1
ATOM 763 O O . ASN A 1 98 ? 6.651 -5.393 -18.275 1.00 92.88 98 ASN A O 1
ATOM 767 N N . THR A 1 99 ? 7.916 -7.237 -17.971 1.00 94.06 99 THR A N 1
ATOM 768 C CA . THR A 1 99 ? 8.527 -6.832 -16.714 1.00 94.06 99 THR A CA 1
ATOM 769 C C . THR A 1 99 ? 9.546 -5.724 -16.964 1.00 94.06 99 THR A C 1
ATOM 771 O O . THR A 1 99 ? 10.377 -5.807 -17.867 1.00 94.06 99 THR A O 1
ATOM 774 N N . ILE A 1 100 ? 9.476 -4.659 -16.165 1.00 94.25 100 ILE A N 1
ATOM 775 C CA . ILE A 1 100 ? 10.432 -3.552 -16.237 1.00 94.25 100 ILE A CA 1
ATOM 776 C C . ILE A 1 100 ? 11.711 -3.984 -15.518 1.00 94.25 100 ILE A C 1
ATOM 778 O O . ILE A 1 100 ? 11.693 -4.197 -14.307 1.00 94.25 100 ILE A O 1
ATOM 782 N N . THR A 1 101 ? 12.809 -4.106 -16.262 1.00 94.31 101 THR A N 1
ATOM 783 C CA . THR A 1 101 ? 14.113 -4.546 -15.734 1.00 94.31 101 THR A CA 1
ATOM 784 C C . THR A 1 101 ? 15.236 -3.529 -15.947 1.00 94.31 101 THR A C 1
ATOM 786 O O . THR A 1 101 ? 16.292 -3.658 -15.334 1.00 94.31 101 THR A O 1
ATOM 789 N N . ASP A 1 102 ? 15.041 -2.493 -16.779 1.00 94.50 102 ASP A N 1
ATOM 790 C CA . ASP A 1 102 ? 16.072 -1.473 -17.016 1.00 94.50 102 ASP A CA 1
ATOM 791 C C . ASP A 1 102 ? 16.354 -0.684 -15.718 1.00 94.50 102 ASP A C 1
ATOM 793 O O . ASP A 1 102 ? 15.463 0.012 -15.217 1.00 94.50 102 ASP A O 1
ATOM 797 N N . PRO A 1 103 ? 17.590 -0.712 -15.176 1.00 94.12 103 PRO A N 1
ATOM 798 C CA . PRO A 1 103 ? 17.889 -0.071 -13.894 1.00 94.12 103 PRO A CA 1
ATOM 799 C C . PRO A 1 103 ? 17.691 1.450 -13.889 1.00 94.12 103 PRO A C 1
ATOM 801 O O . PRO A 1 103 ? 17.427 2.044 -12.844 1.00 94.12 103 PRO A O 1
ATOM 804 N N . ARG A 1 104 ? 17.830 2.114 -15.044 1.00 96.25 104 ARG A N 1
ATOM 805 C CA . ARG A 1 104 ? 17.609 3.563 -15.157 1.00 96.25 104 ARG A CA 1
ATOM 806 C C . ARG A 1 104 ? 16.124 3.875 -15.141 1.00 96.25 104 ARG A C 1
ATOM 808 O O . ARG A 1 104 ? 15.738 4.881 -14.554 1.00 96.25 104 ARG A O 1
ATOM 815 N N . GLU A 1 105 ? 15.316 3.039 -15.786 1.00 96.31 105 GLU A N 1
ATOM 816 C CA . GLU A 1 105 ? 13.861 3.153 -15.733 1.00 96.31 105 GLU A CA 1
ATOM 817 C C . GLU A 1 105 ? 13.359 2.932 -14.304 1.00 96.31 105 GLU A C 1
ATOM 819 O O . GLU A 1 105 ? 12.662 3.796 -13.775 1.00 96.31 105 GLU A O 1
ATOM 824 N N . LEU A 1 106 ? 13.811 1.869 -13.631 1.00 96.62 106 LEU A N 1
ATOM 825 C CA . LEU A 1 106 ? 13.467 1.591 -12.232 1.00 96.62 106 LEU A CA 1
ATOM 826 C C . LEU A 1 106 ? 13.835 2.753 -11.297 1.00 96.62 106 LEU A C 1
ATOM 828 O O . LEU A 1 106 ? 12.998 3.187 -10.513 1.00 96.62 106 LEU A O 1
ATOM 832 N N . ALA A 1 107 ? 15.025 3.347 -11.445 1.00 97.12 107 ALA A N 1
ATOM 833 C CA . ALA A 1 107 ? 15.430 4.507 -10.642 1.00 97.12 107 ALA A CA 1
ATOM 834 C C . ALA A 1 107 ? 14.556 5.759 -10.879 1.00 97.12 107 ALA A C 1
ATOM 836 O O . ALA A 1 107 ? 14.383 6.588 -9.981 1.00 97.12 107 ALA A O 1
ATOM 837 N N . ILE A 1 108 ? 14.010 5.933 -12.090 1.00 98.25 108 ILE A N 1
ATOM 838 C CA . ILE A 1 108 ? 13.058 7.016 -12.387 1.00 98.25 108 ILE A CA 1
ATOM 839 C C . ILE A 1 108 ? 11.713 6.734 -11.713 1.00 98.25 108 ILE A C 1
ATOM 841 O O . ILE A 1 108 ? 11.135 7.647 -11.121 1.00 98.25 108 ILE A O 1
ATOM 845 N N . ILE A 1 109 ? 11.234 5.490 -11.794 1.00 98.19 109 ILE A N 1
ATOM 846 C CA . ILE A 1 109 ? 9.974 5.058 -11.182 1.00 98.19 109 ILE A CA 1
ATOM 847 C C . ILE A 1 109 ? 10.048 5.220 -9.663 1.00 98.19 109 ILE A C 1
ATOM 849 O O . ILE A 1 109 ? 9.157 5.837 -9.084 1.00 98.19 109 ILE A O 1
ATOM 853 N N . GLU A 1 110 ? 11.129 4.751 -9.037 1.00 98.44 110 GLU A N 1
ATOM 854 C CA . GLU A 1 110 ? 11.401 4.886 -7.603 1.00 98.44 110 GLU A CA 1
ATOM 855 C C . GLU A 1 110 ? 11.289 6.344 -7.153 1.00 98.44 110 GLU A C 1
ATOM 857 O O . GLU A 1 110 ? 10.442 6.689 -6.330 1.00 98.44 110 GLU A O 1
ATOM 862 N N . ARG A 1 111 ? 12.059 7.243 -7.780 1.00 98.50 111 ARG A N 1
ATOM 863 C CA . ARG A 1 111 ? 12.043 8.673 -7.442 1.00 98.50 111 ARG A CA 1
ATOM 864 C C . ARG A 1 111 ? 10.660 9.298 -7.616 1.00 98.50 111 ARG A C 1
ATOM 866 O O . ARG A 1 111 ? 10.267 10.174 -6.840 1.00 98.50 111 ARG A O 1
ATOM 873 N N . GLN A 1 112 ? 9.934 8.902 -8.660 1.00 98.69 112 GLN A N 1
ATOM 874 C CA . GLN A 1 112 ? 8.596 9.420 -8.911 1.00 98.69 112 GLN A CA 1
ATOM 875 C C . GLN A 1 112 ? 7.606 8.931 -7.849 1.00 98.69 112 GLN A C 1
ATOM 877 O O . GLN A 1 112 ? 6.796 9.732 -7.385 1.00 98.69 112 GLN A O 1
ATOM 882 N N . LEU A 1 113 ? 7.694 7.668 -7.427 1.00 98.69 113 LEU A N 1
ATOM 883 C CA . LEU A 1 113 ? 6.873 7.116 -6.351 1.00 98.69 113 LEU A CA 1
ATOM 884 C C . LEU A 1 113 ? 7.150 7.817 -5.031 1.00 98.69 113 LEU A C 1
ATOM 886 O O . LEU A 1 113 ? 6.194 8.272 -4.416 1.00 98.69 113 LEU A O 1
ATOM 890 N N . GLN A 1 114 ? 8.420 8.015 -4.669 1.00 98.69 114 GLN A N 1
ATOM 891 C CA . GLN A 1 114 ? 8.807 8.764 -3.470 1.00 98.69 114 GLN A CA 1
ATOM 892 C C . GLN A 1 114 ? 8.240 10.191 -3.477 1.00 98.69 114 GLN A C 1
ATOM 894 O O . GLN A 1 114 ? 7.726 10.694 -2.480 1.00 98.69 114 GLN A O 1
ATOM 899 N N . THR A 1 115 ? 8.282 10.843 -4.643 1.00 98.75 115 THR A N 1
ATOM 900 C CA . THR A 1 115 ? 7.749 12.201 -4.814 1.00 98.75 115 THR A CA 1
ATOM 901 C C . THR A 1 115 ? 6.226 12.246 -4.664 1.00 98.75 115 THR A C 1
ATOM 903 O O . THR A 1 115 ? 5.706 13.167 -4.040 1.00 98.75 115 THR A O 1
ATOM 906 N N . ILE A 1 116 ? 5.501 11.286 -5.250 1.00 98.62 116 ILE A N 1
ATOM 907 C CA . ILE A 1 116 ? 4.031 11.235 -5.199 1.00 98.62 116 ILE A CA 1
ATOM 908 C C . ILE A 1 116 ? 3.553 10.848 -3.797 1.00 98.62 116 ILE A C 1
ATOM 910 O O . ILE A 1 116 ? 2.660 11.493 -3.242 1.00 98.62 116 ILE A O 1
ATOM 914 N N . SER A 1 117 ? 4.141 9.794 -3.231 1.00 98.62 117 SER A N 1
ATOM 915 C CA . SER A 1 117 ? 3.731 9.206 -1.958 1.00 98.62 117 SER A CA 1
ATOM 916 C C . SER A 1 117 ? 4.093 10.091 -0.764 1.00 98.62 117 SER A C 1
ATOM 918 O O . SER A 1 117 ? 3.391 10.049 0.253 1.00 98.62 117 SER A O 1
ATOM 920 N N . GLY A 1 118 ? 5.160 10.887 -0.894 1.00 98.50 118 GLY A N 1
ATOM 921 C CA . GLY A 1 118 ? 5.797 11.604 0.208 1.00 98.50 118 GLY A CA 1
ATOM 922 C C . GLY A 1 118 ? 6.569 10.686 1.159 1.00 98.50 118 GLY A C 1
ATOM 923 O O . GLY A 1 118 ? 6.857 11.106 2.273 1.00 98.50 118 GLY A O 1
ATOM 924 N N . GLU A 1 119 ? 6.854 9.454 0.738 1.00 98.38 119 GLU A N 1
ATOM 925 C CA . GLU A 1 119 ? 7.488 8.405 1.532 1.00 98.38 119 GLU A CA 1
ATOM 926 C C . GLU A 1 119 ? 8.715 7.858 0.800 1.00 98.38 119 GLU A C 1
ATOM 928 O O . GLU A 1 119 ? 8.661 7.651 -0.411 1.00 98.38 119 GLU A O 1
ATOM 933 N N . THR A 1 120 ? 9.815 7.621 1.513 1.00 98.25 120 THR A N 1
ATOM 934 C CA . THR A 1 120 ? 11.091 7.237 0.891 1.00 98.25 120 THR A CA 1
ATOM 935 C C . THR A 1 120 ? 11.420 5.779 1.159 1.00 98.25 120 THR A C 1
ATOM 937 O O . THR A 1 120 ? 11.581 5.015 0.210 1.00 98.25 120 THR A O 1
ATOM 940 N N . GLU A 1 121 ? 11.474 5.393 2.434 1.00 97.81 121 GLU A N 1
ATOM 941 C CA . GLU A 1 121 ? 12.078 4.131 2.878 1.00 97.81 121 GLU A CA 1
ATOM 942 C C . GLU A 1 121 ? 11.323 2.924 2.310 1.00 97.81 121 GLU A C 1
ATOM 944 O O . GLU A 1 121 ? 11.928 2.025 1.727 1.00 97.81 121 GLU A O 1
ATOM 949 N N . TYR A 1 122 ? 9.988 2.964 2.356 1.00 97.50 122 TYR A N 1
ATOM 950 C CA . TYR A 1 122 ? 9.148 1.916 1.776 1.00 97.50 122 TYR A CA 1
ATOM 951 C C . TYR A 1 122 ? 9.410 1.709 0.279 1.00 97.50 122 TYR A C 1
ATOM 953 O O . TYR A 1 122 ? 9.479 0.579 -0.197 1.00 97.50 122 TYR A O 1
ATOM 961 N N . TRP A 1 123 ? 9.561 2.795 -0.486 1.00 98.06 123 TRP A N 1
ATOM 962 C CA . TRP A 1 123 ? 9.732 2.705 -1.938 1.00 98.06 123 TRP A CA 1
ATOM 963 C C . TRP A 1 123 ? 11.159 2.324 -2.344 1.00 98.06 123 TRP A C 1
ATOM 965 O O . TRP A 1 123 ? 11.323 1.688 -3.383 1.00 98.06 123 TRP A O 1
ATOM 975 N N . GLU A 1 124 ? 12.167 2.658 -1.530 1.00 97.88 124 GLU A N 1
ATOM 976 C CA . GLU A 1 124 ? 13.531 2.131 -1.689 1.00 97.88 124 GLU A CA 1
ATOM 977 C C . GLU A 1 124 ? 13.535 0.608 -1.508 1.00 97.88 124 GLU A C 1
ATOM 979 O O . GLU A 1 124 ? 14.005 -0.114 -2.391 1.00 97.88 124 GLU A O 1
ATOM 984 N N . TYR A 1 125 ? 12.926 0.123 -0.419 1.00 96.38 125 TYR A N 1
ATOM 985 C CA . TYR A 1 125 ? 12.810 -1.306 -0.134 1.00 96.38 125 TYR A CA 1
ATOM 986 C C . TYR A 1 125 ? 11.989 -2.044 -1.201 1.00 96.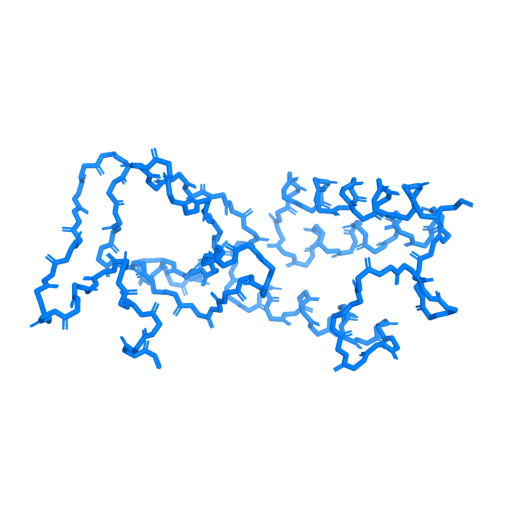38 125 TYR A C 1
ATOM 988 O O . TYR A 1 125 ? 12.439 -3.047 -1.748 1.00 96.38 125 TYR A O 1
ATOM 996 N N . PHE A 1 126 ? 10.827 -1.510 -1.591 1.00 95.44 126 PHE A N 1
ATOM 997 C CA . PHE A 1 126 ? 9.992 -2.079 -2.655 1.00 95.44 126 PHE A CA 1
ATOM 998 C C . PHE A 1 126 ? 10.770 -2.265 -3.969 1.00 95.44 126 PHE A C 1
ATOM 1000 O O . PHE A 1 126 ? 10.643 -3.287 -4.644 1.00 95.44 126 PHE A O 1
ATOM 1007 N N . MET A 1 127 ? 11.602 -1.287 -4.337 1.00 96.69 127 MET A N 1
ATOM 1008 C CA . MET A 1 127 ? 12.411 -1.356 -5.556 1.00 96.69 127 MET A CA 1
ATOM 1009 C C . MET A 1 127 ? 13.603 -2.301 -5.430 1.00 96.69 127 MET A C 1
ATOM 1011 O O . MET A 1 127 ? 14.014 -2.887 -6.431 1.00 96.69 127 MET A O 1
ATOM 1015 N N . GLU A 1 128 ? 14.165 -2.456 -4.233 1.00 96.25 128 GLU A N 1
ATOM 1016 C CA . GLU A 1 128 ? 15.169 -3.480 -3.944 1.00 96.25 128 GLU A CA 1
ATOM 1017 C C . GLU A 1 128 ? 14.587 -4.883 -4.118 1.00 96.25 128 GLU A C 1
ATOM 1019 O O . GLU A 1 128 ? 15.124 -5.650 -4.913 1.00 96.25 128 GLU A O 1
ATOM 1024 N N . GLN A 1 129 ? 13.433 -5.163 -3.508 1.00 93.44 129 GLN A N 1
ATOM 1025 C CA . GLN A 1 129 ? 12.745 -6.451 -3.638 1.00 93.44 129 GLN A CA 1
ATOM 1026 C C . GLN A 1 129 ? 12.372 -6.774 -5.093 1.00 93.44 129 GLN A C 1
ATOM 1028 O O . GLN A 1 129 ? 12.532 -7.908 -5.539 1.00 93.44 129 GLN A O 1
ATOM 1033 N N . HIS A 1 130 ? 11.944 -5.778 -5.881 1.00 93.94 130 HIS A N 1
ATOM 1034 C CA . HIS A 1 130 ? 11.696 -5.971 -7.317 1.00 93.94 130 HIS A CA 1
ATOM 1035 C C . HIS A 1 130 ? 12.967 -6.367 -8.082 1.00 93.94 130 HIS A C 1
ATOM 1037 O O . HIS A 1 130 ? 12.909 -7.226 -8.959 1.00 93.94 130 HIS A O 1
ATOM 1043 N N . ARG A 1 131 ? 14.118 -5.754 -7.771 1.00 94.44 131 ARG A N 1
ATOM 1044 C CA . ARG A 1 131 ? 15.400 -6.098 -8.412 1.00 94.44 131 ARG A CA 1
ATOM 1045 C C . ARG A 1 131 ? 15.850 -7.507 -8.036 1.00 94.44 131 ARG A C 1
ATOM 1047 O O . ARG A 1 131 ? 16.193 -8.266 -8.934 1.00 94.44 131 ARG A O 1
ATOM 1054 N N . GLU A 1 132 ? 15.788 -7.858 -6.754 1.00 94.44 132 GLU A N 1
ATOM 1055 C CA . GLU A 1 132 ? 16.115 -9.206 -6.269 1.00 94.44 132 GLU A CA 1
ATOM 1056 C C . GLU A 1 132 ? 15.223 -10.265 -6.930 1.00 94.44 132 GLU A C 1
ATOM 1058 O O . GLU A 1 132 ? 15.722 -11.253 -7.460 1.00 94.44 132 GLU A O 1
ATOM 1063 N N . TRP A 1 133 ? 13.912 -10.013 -7.010 1.00 92.19 133 TRP A N 1
ATOM 1064 C CA . TRP A 1 133 ? 12.970 -10.909 -7.684 1.00 92.19 133 TRP A CA 1
ATOM 1065 C C . TRP A 1 133 ? 13.296 -11.116 -9.171 1.00 92.19 133 TRP A C 1
ATOM 1067 O O . TRP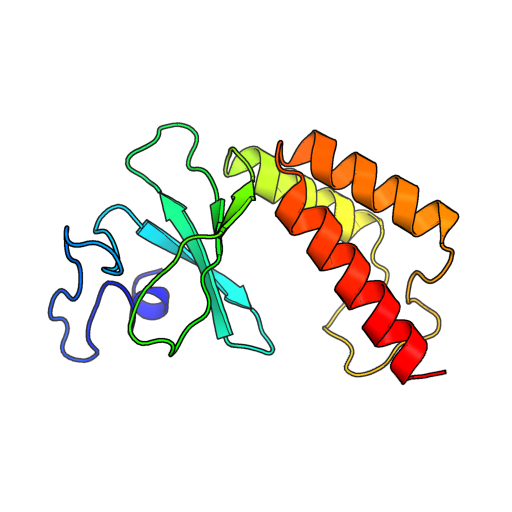 A 1 133 ? 13.125 -12.224 -9.683 1.00 92.19 133 TRP A O 1
ATOM 1077 N N . VAL A 1 134 ? 13.776 -10.080 -9.871 1.00 91.81 134 VAL A N 1
ATOM 1078 C CA . VAL A 1 134 ? 14.247 -10.212 -11.258 1.00 91.81 134 VAL A CA 1
ATOM 1079 C C . VAL A 1 134 ? 15.523 -11.054 -11.323 1.00 91.81 134 VAL A C 1
ATOM 1081 O O . VAL A 1 134 ? 15.577 -11.982 -12.125 1.00 91.81 134 VAL A O 1
ATOM 1084 N N . GLU A 1 135 ? 16.515 -10.764 -10.478 1.00 90.88 135 GLU A N 1
ATOM 1085 C CA . GLU A 1 135 ? 17.818 -11.448 -10.4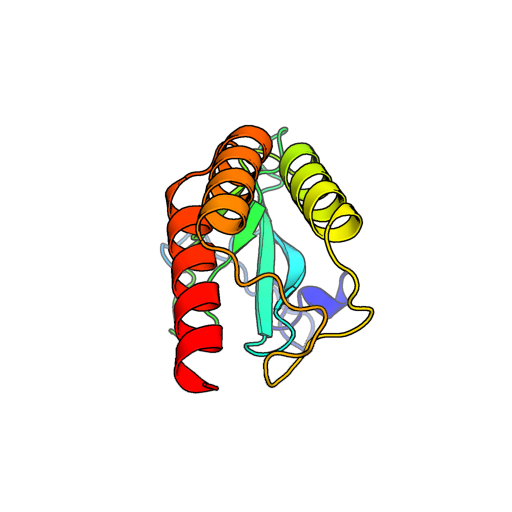58 1.00 90.88 135 GLU A CA 1
ATOM 1086 C C . GLU A 1 135 ? 17.707 -12.939 -10.099 1.00 90.88 135 GLU A C 1
ATOM 1088 O O . GLU A 1 135 ? 18.388 -13.767 -10.703 1.00 90.88 135 GLU A O 1
ATOM 1093 N N . ASP A 1 136 ? 16.809 -13.306 -9.182 1.00 90.25 136 ASP A N 1
ATOM 1094 C CA . ASP A 1 136 ? 16.572 -14.699 -8.772 1.00 90.25 136 ASP A CA 1
ATOM 1095 C C . ASP A 1 136 ? 15.976 -15.581 -9.890 1.00 90.25 136 ASP A C 1
ATOM 1097 O O . ASP A 1 136 ? 15.946 -16.812 -9.768 1.00 90.25 136 ASP A O 1
ATOM 1101 N N . HIS A 1 137 ? 15.500 -14.971 -10.982 1.00 82.56 137 HIS A N 1
ATOM 1102 C CA . HIS A 1 137 ? 14.843 -15.644 -12.105 1.00 82.56 137 HIS A CA 1
ATOM 1103 C C . HIS A 1 137 ? 15.581 -15.500 -13.453 1.00 82.56 137 HIS A C 1
ATOM 1105 O O . HIS A 1 137 ? 15.036 -15.933 -14.477 1.00 82.56 137 HIS A O 1
ATOM 1111 N N . GLU A 1 138 ? 16.793 -14.931 -13.472 1.00 67.44 138 GLU A N 1
ATOM 1112 C CA . GLU A 1 138 ? 17.704 -14.930 -14.638 1.00 67.44 138 GLU A CA 1
ATOM 1113 C C . GLU A 1 138 ? 18.559 -16.212 -14.735 1.00 67.44 138 GLU A C 1
ATOM 1115 O O . GLU A 1 138 ? 18.746 -16.705 -15.877 1.00 67.44 138 GLU A O 1
#

Foldseek 3Di:
DVVLCDVAQADPVGDGQADDDAQGRHPQWAFDDADPPQRWTWTFRNVDPQGFIWTFRPDPSGGDTDTQAPHPQLVVVLVVLVVVLAPDPDDDQADDPRQDQPVVVLVVNLVVSCVSRVHHPVSVVVSVVSNVRHVVRD

Sequence (138 aa):
MARLQIGYSIHPDGSDLTGTEEGSWHQSWVVIATDSELGDPFFVDTSDPMMPVYTAMHGEGEWIPEQVSTSLNSFLESLLYLNKLSKQSFAQVSPDENTITDPRELAIIERQLQTISGETEYWEYFMEQHREWVEDHE

Secondary structure (DSSP, 8-state):
-GGGGBTTTB-TTS-B---SSTTSPPTTEEEEEE-TTT-PEEEEETTSTT--EEE--TTSSS---EEEESSHHHHHHHHHHHHHH---SS--SS--TTS---HHHHHHHHHHHHHHHS--HHHHHHHHHHHHHHHTT-